Protein AF-A0A7C6ZSS0-F1 (afdb_monomer_lite)

Secondary structure (DSSP, 8-state):
----HHHHHHHHHHHHHHHHHHSSS--SS-----S--------HHHHHHHHHHHHHHHHHHHTT---TTT----------HHHHHHHGGG-SPP-

Radius of gyration: 16.93 Å; chains: 1; bounding box: 45×42×37 Å

Foldseek 3Di:
DDDDPVVVVCCVQVVVLCCVCPDPDHDPARDHDDPDDDDDDDDPVCVVVVVVCVVCVVVCVVVVHDDCVHDPDDPPPPDPVVVVVVVVVRPDPDD

Structure (mmCIF, N/CA/C/O backbone):
data_AF-A0A7C6ZSS0-F1
#
_entry.id   AF-A0A7C6ZSS0-F1
#
loop_
_atom_site.group_PDB
_atom_site.id
_atom_site.type_symbol
_atom_site.label_atom_id
_atom_site.label_alt_id
_atom_site.label_comp_id
_atom_site.label_asym_id
_atom_site.label_entity_id
_atom_site.label_seq_id
_atom_site.pdbx_PDB_ins_code
_atom_site.Cartn_x
_atom_site.Cartn_y
_atom_site.Cartn_z
_atom_site.occupancy
_atom_site.B_iso_or_equiv
_atom_site.auth_seq_id
_atom_site.auth_comp_id
_atom_site.auth_asym_id
_atom_site.auth_atom_id
_atom_site.pdbx_PDB_model_num
ATOM 1 N N . MET A 1 1 ? -3.710 -26.469 -5.227 1.00 67.75 1 MET A N 1
ATOM 2 C CA . MET A 1 1 ? -2.600 -25.509 -5.403 1.00 67.75 1 MET A CA 1
ATOM 3 C C . MET A 1 1 ? -2.861 -24.353 -4.454 1.00 67.75 1 MET A C 1
ATOM 5 O O . MET A 1 1 ? -3.955 -23.810 -4.510 1.00 67.75 1 MET A O 1
ATOM 9 N N . TRP A 1 2 ? -1.940 -24.050 -3.540 1.00 80.00 2 TRP A N 1
ATOM 10 C CA . TRP A 1 2 ? -2.078 -22.935 -2.597 1.00 80.00 2 TRP A CA 1
ATOM 11 C C . TRP A 1 2 ? -1.469 -21.675 -3.212 1.00 80.00 2 TRP A C 1
ATOM 13 O O . TRP A 1 2 ? -0.430 -21.767 -3.862 1.00 80.00 2 TRP A O 1
ATOM 23 N N . LEU A 1 3 ? -2.113 -20.523 -3.024 1.00 88.50 3 LEU A N 1
ATOM 24 C CA . LEU A 1 3 ? -1.608 -19.226 -3.471 1.00 88.50 3 LEU A CA 1
ATOM 25 C C . LEU A 1 3 ? -1.022 -18.487 -2.267 1.00 88.50 3 LEU A C 1
ATOM 27 O O . LEU A 1 3 ? -1.752 -18.152 -1.335 1.00 88.50 3 LEU A O 1
ATOM 31 N N . ALA A 1 4 ? 0.286 -18.235 -2.280 1.00 92.31 4 ALA A N 1
ATOM 32 C CA . ALA A 1 4 ? 0.914 -17.394 -1.271 1.00 92.31 4 ALA A CA 1
ATOM 33 C C . ALA A 1 4 ? 0.563 -15.922 -1.529 1.00 92.31 4 ALA A C 1
ATOM 35 O O . ALA A 1 4 ? 0.679 -15.431 -2.654 1.00 92.31 4 ALA A O 1
ATOM 36 N N . LEU A 1 5 ? 0.169 -15.194 -0.480 1.00 89.44 5 LEU A N 1
ATOM 37 C CA . LEU A 1 5 ? -0.162 -13.771 -0.607 1.00 89.44 5 LEU A CA 1
ATOM 38 C C . LEU A 1 5 ? 1.032 -12.942 -1.096 1.00 89.44 5 LEU A C 1
ATOM 40 O O . LEU A 1 5 ? 0.845 -11.999 -1.858 1.00 89.44 5 LEU A O 1
ATOM 44 N N . SER A 1 6 ? 2.252 -13.303 -0.695 1.00 89.75 6 SER A N 1
ATOM 45 C CA . SER A 1 6 ? 3.477 -12.634 -1.141 1.00 89.75 6 SER A CA 1
ATOM 46 C C . SER A 1 6 ? 3.650 -12.693 -2.656 1.00 89.75 6 SER A C 1
ATOM 48 O O . SER A 1 6 ? 4.013 -11.691 -3.270 1.00 89.75 6 SER A O 1
ATOM 50 N N . ASP A 1 7 ? 3.356 -13.845 -3.260 1.00 91.69 7 ASP A N 1
ATOM 51 C CA . ASP A 1 7 ? 3.480 -14.040 -4.703 1.00 91.69 7 ASP A CA 1
ATOM 52 C C . ASP A 1 7 ? 2.410 -13.235 -5.435 1.00 91.69 7 ASP A C 1
ATOM 54 O O . ASP A 1 7 ? 2.713 -12.498 -6.368 1.00 91.69 7 ASP A O 1
ATOM 58 N N . PHE A 1 8 ? 1.172 -13.275 -4.943 1.00 92.62 8 PHE A N 1
ATOM 59 C CA . PHE A 1 8 ? 0.082 -12.480 -5.500 1.00 92.62 8 PHE A CA 1
ATOM 60 C C . PHE A 1 8 ? 0.369 -10.968 -5.461 1.00 92.62 8 PHE A C 1
ATOM 62 O O . PHE A 1 8 ? 0.231 -10.275 -6.470 1.00 92.62 8 PHE A O 1
ATOM 69 N N . VAL A 1 9 ? 0.828 -10.448 -4.318 1.00 92.88 9 VAL A N 1
ATOM 70 C CA . VAL A 1 9 ? 1.166 -9.024 -4.165 1.00 92.88 9 VAL A CA 1
ATOM 71 C C . VAL A 1 9 ? 2.353 -8.637 -5.046 1.00 92.88 9 VAL A C 1
ATOM 73 O O . VAL A 1 9 ? 2.349 -7.555 -5.639 1.00 92.88 9 VAL A O 1
ATOM 76 N N . LYS A 1 10 ? 3.357 -9.512 -5.169 1.00 90.81 10 LYS A N 1
ATOM 77 C CA . LYS A 1 10 ? 4.505 -9.301 -6.057 1.00 90.81 10 LYS A CA 1
ATOM 78 C C . LYS A 1 10 ? 4.062 -9.149 -7.511 1.00 90.81 10 LYS A C 1
ATOM 80 O O . LYS A 1 10 ? 4.512 -8.211 -8.168 1.00 90.81 10 LYS A O 1
ATOM 85 N N . GLU A 1 11 ? 3.169 -10.013 -7.989 1.00 94.12 11 GLU A N 1
ATOM 86 C CA . GLU A 1 11 ? 2.647 -9.943 -9.357 1.00 94.12 11 GLU A CA 1
ATOM 87 C C . GLU A 1 11 ? 1.854 -8.652 -9.598 1.00 94.12 11 GLU A C 1
ATOM 89 O O . GLU A 1 11 ? 2.091 -7.954 -10.588 1.00 94.12 11 GLU A O 1
ATOM 94 N N . ILE A 1 12 ? 0.979 -8.255 -8.668 1.00 94.62 12 ILE A N 1
ATOM 95 C CA . ILE A 1 12 ? 0.205 -7.007 -8.786 1.00 94.62 12 ILE A CA 1
ATOM 96 C C . ILE A 1 12 ? 1.126 -5.786 -8.823 1.00 94.62 12 ILE A C 1
ATOM 98 O O . ILE A 1 12 ? 1.015 -4.938 -9.713 1.00 94.62 12 ILE A O 1
ATOM 102 N N . LYS A 1 13 ? 2.056 -5.682 -7.870 1.00 92.94 13 LYS A N 1
ATOM 103 C CA . LYS A 1 13 ? 2.983 -4.547 -7.799 1.00 92.94 13 LYS A CA 1
ATOM 104 C C . LYS A 1 13 ? 3.909 -4.499 -9.015 1.00 92.94 13 LYS A C 1
ATOM 106 O O . LYS A 1 13 ? 4.125 -3.429 -9.579 1.00 92.94 13 LYS A O 1
ATOM 111 N N . GLY A 1 14 ? 4.442 -5.645 -9.435 1.00 92.50 14 GLY A N 1
ATOM 112 C CA . GLY A 1 14 ? 5.358 -5.743 -10.569 1.00 92.50 14 GLY A CA 1
ATOM 113 C C . GLY A 1 14 ? 4.696 -5.383 -11.899 1.00 92.50 14 GLY A C 1
ATOM 114 O O . GLY A 1 14 ? 5.216 -4.545 -12.635 1.00 92.50 14 GLY A O 1
ATOM 115 N N . SER A 1 15 ? 3.533 -5.972 -12.185 1.00 93.94 15 SER A N 1
ATOM 116 C CA . SER A 1 15 ? 2.792 -5.743 -13.433 1.00 93.94 15 SER A CA 1
ATOM 117 C C . SER A 1 15 ? 2.293 -4.303 -13.563 1.00 93.94 15 SER A C 1
ATOM 119 O O . SER A 1 15 ? 2.463 -3.692 -14.618 1.00 93.94 15 SER A O 1
ATOM 121 N N . SER A 1 16 ? 1.752 -3.724 -12.486 1.00 92.38 16 SER A N 1
ATOM 122 C CA . SER A 1 16 ? 1.307 -2.324 -12.473 1.00 92.38 16 SER A CA 1
ATOM 123 C C . SER A 1 16 ? 2.468 -1.347 -12.654 1.00 92.38 16 SER A C 1
ATOM 125 O O . SER A 1 16 ? 2.380 -0.445 -13.486 1.00 92.38 16 SER A O 1
ATOM 127 N N . ALA A 1 17 ? 3.592 -1.550 -11.957 1.00 91.56 17 ALA A N 1
ATOM 128 C CA . ALA A 1 17 ? 4.772 -0.708 -12.139 1.00 91.56 17 ALA A CA 1
ATOM 129 C C . ALA A 1 17 ? 5.347 -0.833 -13.556 1.00 91.56 17 ALA A C 1
ATOM 131 O O . ALA A 1 17 ? 5.721 0.168 -14.166 1.00 91.56 17 ALA A O 1
ATOM 132 N N . HIS A 1 18 ? 5.380 -2.048 -14.113 1.00 91.12 18 HIS A N 1
ATOM 133 C CA . HIS A 1 18 ? 5.793 -2.259 -15.497 1.00 91.12 18 HIS A CA 1
ATOM 134 C C . HIS A 1 18 ? 4.876 -1.507 -16.468 1.00 91.12 18 HIS A C 1
ATOM 136 O O . HIS A 1 18 ? 5.378 -0.805 -17.345 1.00 91.12 18 HIS A O 1
ATOM 142 N N . HIS A 1 19 ? 3.557 -1.611 -16.289 1.00 91.38 19 HIS A N 1
ATOM 143 C CA . HIS A 1 19 ? 2.570 -0.938 -17.127 1.00 91.38 19 HIS A CA 1
ATOM 144 C C . HIS A 1 19 ? 2.711 0.589 -17.085 1.00 91.38 19 HIS A C 1
ATOM 146 O O . HIS A 1 19 ? 2.720 1.226 -18.134 1.00 91.38 19 HIS A O 1
ATOM 152 N N . ILE A 1 20 ? 2.886 1.173 -15.896 1.00 89.19 20 ILE A N 1
ATOM 153 C CA . ILE A 1 20 ? 3.057 2.624 -15.732 1.00 89.19 20 ILE A CA 1
ATOM 154 C C . ILE A 1 20 ? 4.362 3.101 -16.383 1.00 89.19 20 ILE A C 1
ATOM 156 O O . ILE A 1 20 ? 4.369 4.111 -17.079 1.00 89.19 20 ILE A O 1
ATOM 160 N N . ASN A 1 21 ? 5.461 2.365 -16.205 1.00 88.88 21 ASN A N 1
ATOM 161 C CA . ASN A 1 21 ? 6.774 2.781 -16.710 1.00 88.88 21 ASN A CA 1
ATOM 162 C C . ASN A 1 21 ? 6.958 2.587 -18.223 1.00 88.88 21 ASN A C 1
ATOM 164 O O . ASN A 1 21 ? 7.746 3.306 -18.837 1.00 88.88 21 ASN A O 1
ATOM 168 N N . HIS A 1 22 ? 6.261 1.619 -18.823 1.00 87.94 22 HIS A N 1
ATOM 169 C CA . HIS A 1 22 ? 6.378 1.285 -20.250 1.00 87.94 22 HIS A CA 1
ATOM 170 C C . HIS A 1 22 ? 5.143 1.692 -21.065 1.00 87.94 22 HIS A C 1
ATOM 172 O O . HIS A 1 22 ? 5.066 1.396 -22.257 1.00 87.94 22 HIS A O 1
ATOM 178 N N . GLY A 1 23 ? 4.173 2.354 -20.434 1.00 84.69 23 GLY A N 1
ATOM 179 C CA . GLY A 1 23 ? 2.985 2.877 -21.093 1.00 84.69 23 GLY A CA 1
ATOM 180 C C . GLY A 1 23 ? 3.279 4.078 -21.997 1.00 84.69 23 GLY A C 1
ATOM 181 O O . GLY A 1 23 ? 4.386 4.617 -22.041 1.00 84.69 23 GLY A O 1
ATOM 182 N N . ALA A 1 24 ? 2.246 4.528 -22.715 1.00 76.38 24 ALA A N 1
ATOM 183 C CA . ALA A 1 24 ? 2.333 5.688 -23.606 1.00 76.38 24 ALA A CA 1
ATOM 184 C C . ALA A 1 24 ? 2.596 7.009 -22.853 1.00 76.38 24 ALA A C 1
ATOM 186 O O . ALA A 1 24 ? 3.146 7.950 -23.422 1.00 76.38 24 ALA A O 1
ATOM 187 N N . ILE A 1 25 ? 2.219 7.074 -21.572 1.00 76.69 25 ILE A N 1
ATOM 188 C CA . ILE A 1 25 ? 2.432 8.238 -20.710 1.00 76.69 25 ILE A CA 1
ATOM 189 C C . ILE A 1 25 ? 3.799 8.099 -20.038 1.00 76.69 25 ILE A C 1
ATOM 191 O O . ILE A 1 25 ? 3.993 7.275 -19.147 1.00 76.69 25 ILE A O 1
ATOM 195 N N . LYS A 1 26 ? 4.755 8.920 -20.474 1.00 73.62 26 LYS A N 1
ATOM 196 C CA . LYS A 1 26 ? 6.105 8.980 -19.905 1.00 73.62 26 LYS A CA 1
ATOM 197 C C . LYS A 1 26 ? 6.084 9.855 -18.650 1.00 73.62 26 LYS A C 1
ATOM 199 O O . LYS A 1 26 ? 6.002 11.077 -18.752 1.00 73.62 26 LYS A O 1
ATOM 204 N N . TYR A 1 27 ? 6.166 9.237 -17.475 1.00 77.00 27 TYR A N 1
ATOM 205 C CA . TYR A 1 27 ? 6.418 9.967 -16.232 1.00 77.00 27 TYR A CA 1
ATOM 206 C C . TYR A 1 27 ? 7.891 10.410 -16.158 1.00 77.00 27 TYR A C 1
ATOM 208 O O . TYR A 1 27 ? 8.767 9.699 -16.653 1.00 77.00 27 TYR A O 1
ATOM 216 N N . PRO A 1 28 ? 8.189 11.568 -15.539 1.00 79.75 28 PRO A N 1
ATOM 217 C CA . PRO A 1 28 ? 9.555 12.090 -15.435 1.00 79.75 28 PRO A CA 1
ATOM 218 C C . PRO A 1 28 ? 10.473 11.229 -14.553 1.00 79.75 28 PRO A C 1
ATOM 220 O O . PRO A 1 28 ? 11.691 11.304 -14.682 1.00 79.75 28 PRO A O 1
ATOM 223 N N . LEU A 1 29 ? 9.902 10.405 -13.671 1.00 84.81 29 LEU A N 1
ATOM 224 C CA . LEU A 1 29 ? 10.614 9.460 -12.816 1.00 84.81 29 LEU A CA 1
ATOM 225 C C . LEU A 1 29 ? 10.033 8.060 -12.995 1.00 84.81 29 LEU A C 1
ATOM 227 O O . LEU A 1 29 ? 8.827 7.903 -13.193 1.00 84.81 29 LEU A O 1
ATOM 231 N N . ALA A 1 30 ? 10.894 7.048 -12.876 1.00 84.88 30 ALA A N 1
ATOM 232 C CA . ALA A 1 30 ? 10.456 5.661 -12.839 1.00 84.88 30 ALA A CA 1
ATOM 233 C C . ALA A 1 30 ? 9.581 5.429 -11.600 1.00 84.88 30 ALA A C 1
ATOM 235 O O . ALA A 1 30 ? 9.998 5.670 -10.466 1.00 84.88 30 ALA A O 1
ATOM 236 N N . PHE A 1 31 ? 8.368 4.941 -11.823 1.00 87.31 31 PHE A N 1
ATOM 237 C CA . PHE A 1 31 ? 7.447 4.557 -10.773 1.00 87.31 31 PHE A CA 1
ATOM 238 C C . PHE A 1 31 ? 7.906 3.250 -10.119 1.00 87.31 31 PHE A C 1
ATOM 240 O O . PHE A 1 31 ? 8.116 2.237 -10.795 1.00 87.31 31 PHE A O 1
ATOM 247 N N . VAL A 1 32 ? 8.029 3.262 -8.793 1.00 88.00 32 VAL A N 1
ATOM 248 C CA . VAL A 1 32 ? 8.377 2.091 -7.985 1.00 88.00 32 VAL A CA 1
ATOM 249 C C . VAL A 1 32 ? 7.481 2.083 -6.751 1.00 88.00 32 VAL A C 1
ATOM 251 O O . VAL A 1 32 ? 7.374 3.088 -6.053 1.00 88.00 32 VAL A O 1
ATOM 254 N N . TRP A 1 33 ? 6.843 0.945 -6.476 1.00 87.50 33 TRP A N 1
ATOM 255 C CA . TRP A 1 33 ? 6.126 0.739 -5.219 1.00 87.50 33 TRP A CA 1
ATOM 256 C C . TRP A 1 33 ? 7.097 0.685 -4.038 1.00 87.50 33 TRP A C 1
ATOM 258 O O . TRP A 1 33 ? 8.214 0.184 -4.163 1.00 87.50 33 TRP A O 1
ATOM 268 N N . GLN A 1 34 ? 6.639 1.092 -2.857 1.00 87.19 34 GLN A N 1
ATOM 269 C CA . GLN A 1 34 ? 7.348 0.813 -1.614 1.00 87.19 34 GLN A CA 1
ATOM 270 C C . GLN A 1 34 ? 7.578 -0.700 -1.441 1.00 87.19 34 GLN A C 1
ATOM 272 O O . GLN A 1 34 ? 6.734 -1.527 -1.819 1.00 87.19 34 GLN A O 1
ATOM 277 N N . GLY A 1 35 ? 8.730 -1.055 -0.863 1.00 83.19 35 GLY A N 1
ATOM 278 C CA . GLY A 1 35 ? 9.175 -2.447 -0.737 1.00 83.19 35 GLY A CA 1
ATOM 279 C C . GLY A 1 35 ? 8.246 -3.315 0.116 1.00 83.19 35 GLY A C 1
ATOM 280 O O . GLY A 1 35 ? 8.032 -4.481 -0.206 1.00 83.19 35 GLY A O 1
ATOM 281 N N . GLY A 1 36 ? 7.642 -2.738 1.157 1.00 86.31 36 GLY A N 1
ATOM 282 C CA . GLY A 1 36 ? 6.720 -3.428 2.061 1.00 86.31 36 GLY A CA 1
ATOM 283 C C . GLY A 1 36 ? 5.270 -3.452 1.577 1.00 86.31 36 GLY A C 1
ATOM 284 O O . GLY A 1 36 ? 4.849 -2.662 0.729 1.00 86.31 36 GLY A O 1
ATOM 285 N N . TYR A 1 37 ? 4.477 -4.368 2.119 1.00 87.56 37 TYR A N 1
ATOM 286 C CA . TYR A 1 37 ? 3.025 -4.398 1.958 1.00 87.56 37 TYR A CA 1
ATOM 287 C C . TYR A 1 37 ? 2.377 -4.806 3.283 1.00 87.56 37 TYR A C 1
ATOM 289 O O . TYR A 1 37 ? 2.919 -5.646 3.994 1.00 87.56 37 TYR A O 1
ATOM 297 N N . GLY A 1 38 ? 1.230 -4.207 3.604 1.00 86.19 38 GLY A N 1
ATOM 298 C CA . GLY A 1 38 ? 0.402 -4.599 4.743 1.00 86.19 38 GLY A CA 1
ATOM 299 C C . GLY A 1 38 ? -0.719 -5.531 4.293 1.00 86.19 38 GLY A C 1
ATOM 300 O O . GLY A 1 38 ? -1.279 -5.350 3.210 1.00 86.19 38 GLY A O 1
ATOM 301 N N . VAL A 1 39 ? -1.043 -6.530 5.113 1.00 86.50 39 VAL A N 1
ATOM 302 C CA . VAL A 1 39 ? -2.207 -7.402 4.915 1.00 86.50 39 VAL A CA 1
ATOM 303 C C . VAL A 1 39 ? -3.017 -7.403 6.197 1.00 86.50 39 VAL A C 1
ATOM 305 O O . VAL A 1 39 ? -2.493 -7.709 7.264 1.00 86.50 39 VAL A O 1
ATOM 308 N N . PHE A 1 40 ? -4.307 -7.116 6.069 1.00 86.12 40 PHE A N 1
ATOM 309 C CA . PHE A 1 40 ? -5.245 -7.074 7.182 1.00 86.12 40 PHE A CA 1
ATOM 310 C C . PHE A 1 40 ? -6.429 -7.985 6.873 1.00 86.12 40 PHE A C 1
ATOM 312 O O . PHE A 1 40 ? -6.873 -8.078 5.728 1.00 86.12 40 PHE A O 1
ATOM 319 N N . SER A 1 41 ? -6.924 -8.680 7.893 1.00 87.69 41 SER A N 1
ATOM 320 C CA . SER A 1 41 ? -8.134 -9.499 7.800 1.00 87.69 41 SER A CA 1
ATOM 321 C C . SER A 1 41 ? -9.254 -8.814 8.567 1.00 87.69 41 SER A C 1
ATOM 323 O O . SER A 1 41 ? -9.052 -8.417 9.712 1.00 87.69 41 SER A O 1
ATOM 325 N N . PHE A 1 42 ? -10.432 -8.707 7.955 1.00 85.81 42 PHE A N 1
ATOM 326 C CA . PHE A 1 42 ? -11.597 -8.057 8.554 1.00 85.81 42 PHE A CA 1
ATOM 327 C C . PHE A 1 42 ? -12.712 -9.066 8.803 1.00 85.81 42 PHE A C 1
ATOM 329 O O . PHE A 1 42 ? -13.015 -9.903 7.953 1.00 85.81 42 PHE A O 1
ATOM 336 N N . GLY A 1 43 ? -13.360 -8.956 9.963 1.00 88.81 43 GLY A N 1
ATOM 337 C CA . GLY A 1 43 ? -14.677 -9.560 10.167 1.00 88.81 43 GLY A CA 1
ATOM 338 C C . GLY A 1 43 ? -15.763 -8.728 9.477 1.00 88.81 43 GLY A C 1
ATOM 339 O O . GLY A 1 43 ? -15.581 -7.532 9.268 1.00 88.81 43 GLY A O 1
ATOM 340 N N . GLY A 1 44 ? -16.924 -9.322 9.179 1.00 89.25 44 GLY A N 1
ATOM 341 C CA . GLY A 1 44 ? -17.996 -8.641 8.429 1.00 89.25 44 GLY A CA 1
ATOM 342 C C . GLY A 1 44 ? -18.439 -7.290 9.012 1.00 89.25 44 GLY A C 1
ATOM 343 O O . GLY A 1 44 ? -18.759 -6.383 8.261 1.00 89.25 44 GLY A O 1
ATOM 344 N N . LYS A 1 45 ? -18.369 -7.114 10.338 1.00 88.44 45 LYS A N 1
ATOM 345 C CA . LYS A 1 45 ? -18.707 -5.846 11.013 1.00 88.44 45 LYS A CA 1
ATOM 346 C C . LYS A 1 45 ? -17.702 -4.710 10.778 1.00 88.44 45 LYS A C 1
ATOM 348 O O . LYS A 1 45 ? -18.040 -3.569 11.032 1.00 88.44 45 LYS A O 1
ATOM 353 N N . GLN A 1 46 ? -16.474 -5.027 10.375 1.00 87.00 46 GLN A N 1
ATOM 354 C CA . GLN A 1 46 ? -15.380 -4.063 10.183 1.00 87.00 46 GLN A CA 1
ATOM 355 C C . GLN A 1 46 ? -15.159 -3.731 8.702 1.00 87.00 46 GLN A C 1
ATOM 357 O O . GLN A 1 46 ? -14.373 -2.845 8.378 1.00 87.00 46 GLN A O 1
ATOM 362 N N . LEU A 1 47 ? -15.812 -4.471 7.801 1.00 89.94 47 LEU A N 1
ATOM 363 C CA . LEU A 1 47 ? -15.596 -4.354 6.365 1.00 89.94 47 LEU A CA 1
ATOM 364 C C . LEU A 1 47 ? -16.051 -2.991 5.837 1.00 89.94 47 LEU A C 1
ATOM 366 O O . LEU A 1 47 ? -15.305 -2.351 5.102 1.00 89.94 47 LEU A O 1
ATOM 370 N N . ASP A 1 48 ? -17.236 -2.541 6.245 1.00 92.06 48 ASP A N 1
ATOM 371 C CA . ASP A 1 48 ? -17.798 -1.269 5.783 1.00 92.06 48 ASP A CA 1
ATOM 372 C C . ASP A 1 48 ? -16.923 -0.085 6.214 1.00 92.06 48 ASP A C 1
ATOM 374 O O . ASP A 1 48 ? -16.601 0.777 5.395 1.00 92.06 48 ASP A O 1
ATOM 378 N N . ASP A 1 49 ? -16.443 -0.097 7.460 1.00 90.25 49 ASP A N 1
ATOM 379 C CA . ASP A 1 49 ? -15.527 0.922 7.980 1.00 90.25 49 ASP A CA 1
ATOM 380 C C . ASP A 1 49 ? -14.183 0.914 7.235 1.00 90.25 49 ASP A C 1
ATOM 382 O O . ASP A 1 49 ? -13.643 1.971 6.901 1.00 90.25 49 ASP A O 1
ATOM 386 N N . ALA A 1 50 ? -13.644 -0.271 6.924 1.00 90.50 50 ALA A N 1
ATOM 387 C CA . ALA A 1 50 ? -12.404 -0.401 6.163 1.00 90.50 50 ALA A CA 1
ATOM 388 C C . ALA A 1 50 ? -12.557 0.126 4.727 1.00 90.50 50 ALA A C 1
ATOM 390 O O . ALA A 1 50 ? -11.685 0.846 4.237 1.00 90.50 50 ALA A O 1
ATOM 391 N N . ILE A 1 51 ? -13.675 -0.180 4.061 1.00 91.75 51 ILE A N 1
ATOM 392 C CA . ILE A 1 51 ? -13.987 0.336 2.721 1.00 91.75 51 ILE A CA 1
ATOM 393 C C . ILE A 1 51 ? -14.117 1.858 2.764 1.00 91.75 51 ILE A C 1
ATOM 395 O O . ILE A 1 51 ? -13.487 2.551 1.961 1.00 91.75 51 ILE A O 1
ATOM 399 N N . ALA A 1 52 ? -14.892 2.384 3.715 1.00 93.56 52 ALA A N 1
ATOM 400 C CA . ALA A 1 52 ? -15.074 3.819 3.885 1.00 93.56 52 ALA A CA 1
ATOM 401 C C . ALA A 1 52 ? -13.734 4.528 4.119 1.00 93.56 52 ALA A C 1
ATOM 403 O O . ALA A 1 52 ? -13.490 5.591 3.546 1.00 93.56 52 ALA A O 1
ATOM 404 N N . TYR A 1 53 ? -12.836 3.926 4.900 1.00 92.69 53 TYR A N 1
ATOM 405 C CA . TYR A 1 53 ? -11.507 4.477 5.120 1.00 92.69 53 TYR A CA 1
ATOM 406 C C . TYR A 1 53 ? -10.664 4.512 3.837 1.00 92.69 53 TYR A C 1
ATOM 408 O O . TYR A 1 53 ? -10.108 5.558 3.506 1.00 92.69 53 TYR A O 1
ATOM 416 N N . VAL A 1 54 ? -10.606 3.412 3.075 1.00 91.38 54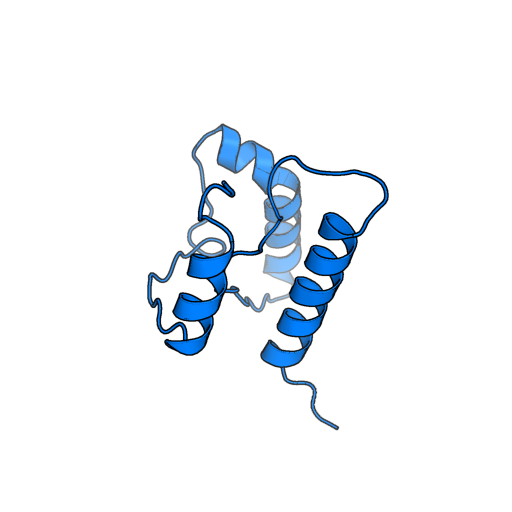 VAL A N 1
ATOM 417 C CA . VAL A 1 54 ? -9.833 3.343 1.817 1.00 91.38 54 VAL A CA 1
ATOM 418 C C . VAL A 1 54 ? -10.321 4.376 0.799 1.00 91.38 54 VAL A C 1
ATOM 420 O O . VAL A 1 54 ? -9.507 5.028 0.145 1.00 91.38 54 VAL A O 1
ATOM 423 N N . LEU A 1 55 ? -11.637 4.571 0.686 1.00 95.56 55 LEU A N 1
ATOM 424 C CA . LEU A 1 55 ? -12.212 5.559 -0.232 1.00 95.56 55 LEU A CA 1
ATOM 425 C C . LEU A 1 55 ? -11.836 6.999 0.145 1.00 95.56 55 LEU A C 1
ATOM 427 O O . LEU A 1 55 ? -11.552 7.806 -0.739 1.00 95.56 55 LEU A O 1
ATOM 431 N N . ASN A 1 56 ? -11.770 7.301 1.444 1.00 95.00 56 ASN A N 1
ATOM 432 C CA . ASN A 1 56 ? -11.462 8.638 1.959 1.00 95.00 56 ASN A CA 1
ATOM 433 C C . ASN A 1 56 ? -9.976 8.830 2.317 1.00 95.00 56 ASN A C 1
ATOM 435 O O . ASN A 1 56 ? -9.594 9.870 2.858 1.00 95.00 56 ASN A O 1
ATOM 439 N N . GLN A 1 57 ? -9.108 7.860 2.007 1.00 94.00 57 GLN A N 1
ATOM 440 C CA . GLN A 1 57 ? -7.705 7.856 2.437 1.00 94.00 57 GLN A CA 1
ATOM 441 C C . GLN A 1 57 ? -6.947 9.116 1.992 1.00 94.00 57 GLN A C 1
ATOM 443 O O . GLN A 1 57 ? -6.214 9.717 2.774 1.00 94.00 57 GLN A O 1
ATOM 448 N N . LYS A 1 58 ? -7.178 9.580 0.758 1.00 93.81 58 LYS A N 1
ATOM 449 C CA . LYS A 1 58 ? -6.546 10.804 0.233 1.00 93.81 58 LYS A CA 1
ATOM 450 C C . LYS A 1 58 ? -6.908 12.044 1.051 1.00 93.81 58 LYS A C 1
ATOM 452 O O . LYS A 1 58 ? -6.059 12.902 1.272 1.00 93.81 58 LYS A O 1
ATOM 457 N N . GLU A 1 59 ? -8.152 12.136 1.512 1.00 95.62 59 GLU A N 1
ATOM 458 C CA . GLU A 1 59 ? -8.625 13.248 2.341 1.00 95.62 59 GLU A CA 1
ATOM 459 C C . GLU A 1 59 ? -8.086 13.161 3.768 1.00 95.62 59 GLU A C 1
ATOM 461 O O . GLU A 1 59 ? -7.794 14.183 4.391 1.00 95.62 59 GLU A O 1
ATOM 466 N N . HIS A 1 60 ? -7.944 11.946 4.301 1.00 93.44 60 HIS A N 1
ATOM 467 C CA . HIS A 1 60 ? -7.287 11.713 5.582 1.00 93.44 60 HIS A CA 1
ATOM 468 C C . HIS A 1 60 ? -5.824 12.164 5.545 1.00 93.44 60 HIS A C 1
ATOM 470 O O . HIS A 1 60 ? -5.416 12.943 6.409 1.00 93.44 60 HIS A O 1
ATOM 476 N N . HIS A 1 61 ? -5.082 11.785 4.501 1.00 92.19 61 HIS A N 1
ATOM 477 C CA . HIS A 1 61 ? -3.690 12.195 4.286 1.00 92.19 61 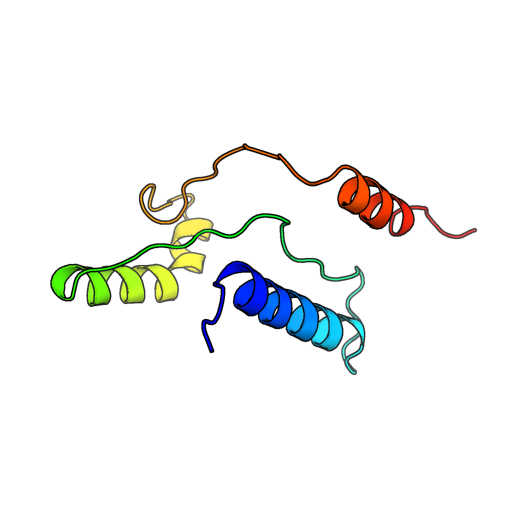HIS A CA 1
ATOM 478 C C . HIS A 1 61 ? -3.548 13.699 4.064 1.00 92.19 61 HIS A C 1
ATOM 480 O O . HIS A 1 61 ? -2.677 14.321 4.667 1.00 92.19 61 HIS A O 1
ATOM 486 N N . ALA A 1 62 ? -4.439 14.313 3.279 1.00 94.44 62 ALA A N 1
ATOM 487 C CA . ALA A 1 62 ? -4.447 15.763 3.082 1.00 94.44 62 ALA A CA 1
ATOM 488 C C . ALA A 1 62 ? -4.667 16.541 4.394 1.00 94.44 62 ALA A C 1
ATOM 490 O O . ALA A 1 62 ? -4.180 17.660 4.538 1.00 94.44 62 ALA A O 1
ATOM 491 N N . ARG A 1 63 ? -5.373 15.941 5.362 1.00 94.81 63 ARG A N 1
ATOM 492 C CA . ARG A 1 63 ? -5.614 16.498 6.704 1.00 94.81 63 ARG A CA 1
ATOM 493 C C . ARG A 1 63 ? -4.597 16.044 7.759 1.00 94.81 63 ARG A C 1
ATOM 495 O O . ARG A 1 63 ? -4.750 16.404 8.923 1.00 94.81 63 ARG A O 1
ATOM 502 N N . GLY A 1 64 ? -3.586 15.257 7.388 1.00 90.75 64 GLY A N 1
ATOM 503 C CA . GLY A 1 64 ? -2.576 14.740 8.319 1.00 90.75 64 GLY A CA 1
ATOM 504 C C . GLY A 1 64 ? -3.112 13.719 9.330 1.00 90.75 64 GLY A C 1
ATOM 505 O O . GLY A 1 64 ? -2.532 13.544 10.397 1.00 90.75 64 GLY A O 1
ATOM 506 N N . THR A 1 65 ? -4.228 13.061 9.018 1.00 91.88 65 THR A N 1
ATOM 507 C CA . THR A 1 65 ? -4.829 12.009 9.851 1.00 91.88 65 THR A CA 1
ATOM 508 C C . THR A 1 65 ? -4.587 10.640 9.229 1.00 91.88 65 THR A C 1
ATOM 510 O O . THR A 1 65 ? -4.647 10.507 8.010 1.00 91.88 65 THR A O 1
ATOM 513 N N . LEU A 1 66 ? -4.348 9.629 10.063 1.00 90.38 66 LEU A N 1
ATOM 514 C CA . LEU A 1 66 ? -4.140 8.239 9.654 1.00 90.38 66 LEU A CA 1
ATOM 515 C C . LEU A 1 66 ? -4.979 7.326 10.547 1.00 90.38 66 LEU A C 1
ATOM 517 O O . LEU A 1 66 ? -5.272 7.679 11.691 1.00 90.38 66 LEU A O 1
ATOM 521 N N . ASN A 1 67 ? -5.329 6.144 10.052 1.00 87.31 67 ASN A N 1
ATOM 522 C CA . ASN A 1 67 ? -5.864 5.065 10.871 1.00 87.31 67 ASN A CA 1
ATOM 523 C C . ASN A 1 67 ? -4.715 4.139 11.308 1.00 87.31 67 ASN A C 1
ATOM 525 O O . ASN A 1 67 ? -4.218 3.372 10.479 1.00 87.31 67 ASN A O 1
ATOM 529 N N . PRO A 1 68 ? -4.316 4.142 12.595 1.00 86.25 68 PRO A N 1
ATOM 530 C CA . PRO A 1 68 ? -3.188 3.341 13.072 1.00 86.25 68 PRO A CA 1
ATOM 531 C C . PRO A 1 68 ? -3.361 1.833 12.861 1.00 86.25 68 PRO A C 1
ATOM 533 O O . PRO A 1 68 ? -2.373 1.119 12.742 1.00 86.25 68 PRO A O 1
ATOM 536 N N . ALA A 1 69 ? -4.603 1.339 12.805 1.00 83.38 69 ALA A N 1
ATOM 537 C CA . ALA A 1 69 ? -4.879 -0.080 12.597 1.00 83.38 69 ALA A CA 1
ATOM 538 C C . ALA A 1 69 ? -4.693 -0.525 11.136 1.00 83.38 69 ALA A C 1
ATOM 540 O O . ALA A 1 69 ? -4.546 -1.717 10.884 1.00 83.38 69 ALA A O 1
ATOM 541 N N . LEU A 1 70 ? -4.720 0.414 10.182 1.00 84.94 70 LEU A N 1
ATOM 542 C CA . LEU A 1 70 ? -4.620 0.147 8.740 1.00 84.94 70 LEU A CA 1
ATOM 543 C C . LEU A 1 70 ? -3.310 0.649 8.129 1.00 84.94 70 LEU A C 1
ATOM 545 O O . LEU A 1 70 ? -2.885 0.159 7.086 1.00 84.94 70 LEU A O 1
ATOM 549 N N . GLU A 1 71 ? -2.676 1.624 8.772 1.00 84.56 71 GLU A N 1
ATOM 550 C CA . GLU A 1 71 ? -1.487 2.317 8.272 1.00 84.56 71 GLU A CA 1
ATOM 551 C C . GLU A 1 71 ? -0.321 2.215 9.256 1.00 84.56 71 GLU A C 1
ATOM 553 O O . GLU A 1 71 ? 0.450 3.154 9.443 1.00 84.56 71 GLU A O 1
ATOM 558 N N . HIS A 1 72 ? -0.194 1.058 9.908 1.00 76.50 72 HIS A N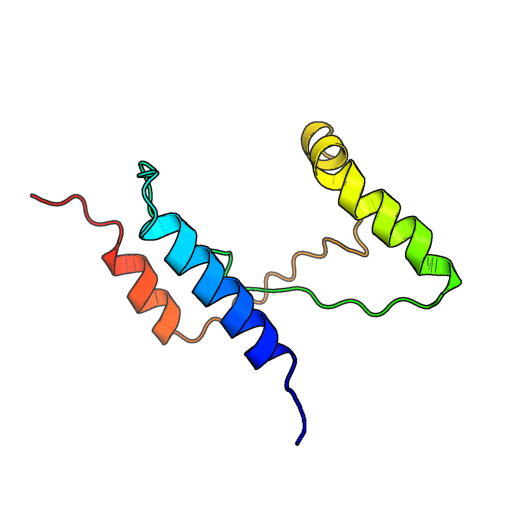 1
ATOM 559 C CA . HIS A 1 72 ? 0.967 0.770 10.736 1.00 76.50 72 HIS A CA 1
ATOM 560 C C . HIS A 1 72 ? 2.224 0.664 9.861 1.00 76.50 72 HIS A C 1
ATOM 562 O O . HIS A 1 72 ? 2.362 -0.255 9.051 1.00 76.50 72 HIS A O 1
ATOM 568 N N . GLU A 1 73 ? 3.144 1.614 10.015 1.00 63.75 73 GLU A N 1
ATOM 569 C CA . GLU A 1 73 ? 4.452 1.578 9.367 1.00 63.75 73 GLU A CA 1
ATOM 570 C C . GLU A 1 73 ? 5.445 0.809 10.244 1.00 63.75 73 GLU A C 1
ATOM 572 O O . GLU A 1 73 ? 6.222 1.393 11.004 1.00 63.75 73 GLU A O 1
ATOM 577 N N . ASP A 1 74 ? 5.451 -0.518 10.133 1.00 59.62 74 ASP A N 1
ATOM 578 C CA . ASP A 1 74 ? 6.559 -1.305 10.666 1.00 59.62 74 ASP A CA 1
ATOM 579 C C . ASP A 1 74 ? 7.827 -0.965 9.876 1.00 59.62 74 ASP A C 1
ATOM 581 O O . ASP A 1 74 ? 7.996 -1.360 8.722 1.00 59.62 74 ASP A O 1
ATOM 585 N N . ARG A 1 75 ? 8.754 -0.235 10.506 1.00 54.59 75 ARG A N 1
ATOM 586 C CA . ARG A 1 75 ? 10.105 0.029 9.979 1.00 54.59 75 ARG A CA 1
ATOM 587 C C . ARG A 1 75 ? 10.988 -1.228 9.971 1.00 54.59 75 ARG A C 1
ATOM 589 O O . ARG A 1 75 ? 12.204 -1.104 10.114 1.00 54.59 75 ARG A O 1
ATOM 596 N N . ASP A 1 76 ? 10.424 -2.429 9.847 1.00 53.22 76 ASP A N 1
ATOM 597 C CA . ASP A 1 76 ? 11.240 -3.631 9.701 1.00 53.22 76 ASP A CA 1
ATOM 598 C C . ASP A 1 76 ? 11.642 -3.796 8.236 1.00 53.22 76 ASP A C 1
ATOM 600 O O . ASP A 1 76 ? 11.051 -4.499 7.415 1.00 53.22 76 ASP A O 1
ATOM 604 N N . ASP A 1 77 ? 12.671 -3.028 7.912 1.00 54.69 77 ASP A N 1
ATOM 605 C CA . ASP A 1 77 ? 13.289 -2.876 6.611 1.00 54.69 77 ASP A CA 1
ATOM 606 C C . ASP A 1 77 ? 14.213 -4.077 6.310 1.00 54.69 77 ASP A C 1
ATOM 608 O O . ASP A 1 77 ? 15.331 -3.908 5.804 1.00 54.69 77 ASP A O 1
ATOM 612 N N . ASN A 1 78 ? 13.756 -5.308 6.601 1.00 50.38 78 ASN A N 1
ATOM 613 C CA . ASN A 1 78 ? 14.393 -6.561 6.181 1.00 50.38 78 ASN A CA 1
ATOM 614 C C . ASN A 1 78 ? 14.198 -6.781 4.670 1.00 50.38 78 ASN A C 1
ATOM 616 O O . ASN A 1 78 ? 13.736 -7.821 4.199 1.00 50.38 78 ASN A O 1
ATOM 620 N N . GLN A 1 79 ? 14.534 -5.766 3.875 1.00 53.84 79 GLN A N 1
ATOM 621 C CA . GLN A 1 79 ? 14.717 -5.919 2.446 1.00 53.84 79 GLN A CA 1
ATOM 622 C C . GLN A 1 79 ? 15.983 -6.756 2.235 1.00 53.84 79 GLN A C 1
ATOM 624 O O . GLN A 1 79 ? 17.064 -6.330 2.662 1.00 53.84 79 GLN A O 1
ATOM 629 N N . PRO A 1 80 ? 15.906 -7.903 1.534 1.00 48.03 80 PRO A N 1
ATOM 630 C CA . PRO A 1 80 ? 17.099 -8.601 1.083 1.00 48.03 80 PRO A CA 1
ATOM 631 C C . PRO A 1 80 ? 18.058 -7.603 0.426 1.00 48.03 80 PRO A C 1
ATOM 633 O O . PRO A 1 80 ? 17.643 -6.827 -0.437 1.00 48.03 80 PRO A O 1
ATOM 636 N N . GLN A 1 81 ? 19.343 -7.631 0.795 1.00 53.56 81 GLN A N 1
ATOM 637 C CA . GLN A 1 81 ? 20.392 -6.722 0.283 1.00 53.56 81 GLN A CA 1
ATOM 638 C C . GLN A 1 81 ? 20.424 -6.633 -1.262 1.00 53.56 81 GLN A C 1
ATOM 640 O O . GLN A 1 81 ? 20.904 -5.661 -1.848 1.00 53.56 81 GLN A O 1
ATOM 645 N N . ILE A 1 82 ? 19.871 -7.654 -1.917 1.00 48.00 82 ILE A N 1
ATOM 646 C CA . ILE A 1 82 ? 19.623 -7.79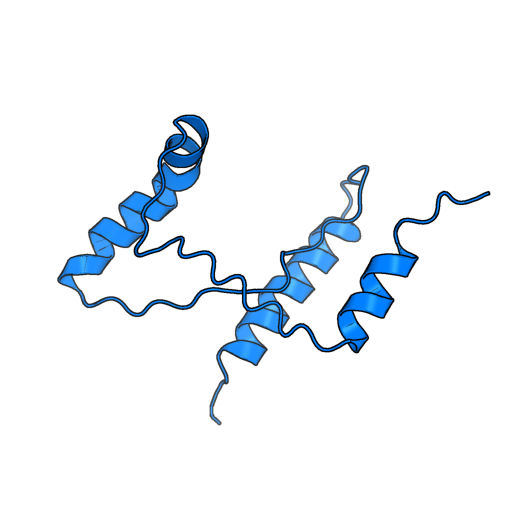3 -3.351 1.00 48.00 82 ILE A CA 1
ATOM 647 C C . ILE A 1 82 ? 18.746 -6.647 -3.908 1.00 48.00 82 ILE A C 1
ATOM 649 O O . ILE A 1 82 ? 19.066 -6.085 -4.955 1.00 48.00 82 ILE A O 1
ATOM 653 N N . TRP A 1 83 ? 17.696 -6.228 -3.191 1.00 48.88 83 TRP A N 1
ATOM 654 C CA . TRP A 1 83 ? 16.800 -5.135 -3.601 1.00 48.88 83 TRP A CA 1
ATOM 655 C C . TRP A 1 83 ? 17.431 -3.750 -3.407 1.00 48.88 83 TRP A C 1
ATOM 657 O O . TRP A 1 83 ? 17.272 -2.878 -4.262 1.00 48.88 83 TRP A O 1
ATOM 667 N N . ARG A 1 84 ? 18.275 -3.575 -2.376 1.00 47.38 84 ARG A N 1
ATOM 668 C CA . ARG A 1 84 ? 19.071 -2.344 -2.177 1.00 47.38 84 ARG A CA 1
ATOM 669 C C . ARG A 1 84 ? 20.093 -2.103 -3.296 1.00 47.38 84 ARG A C 1
ATOM 671 O O . ARG A 1 84 ? 20.476 -0.958 -3.535 1.00 47.38 84 ARG A O 1
ATOM 678 N N . ARG A 1 85 ? 20.570 -3.155 -3.977 1.00 44.53 85 ARG A N 1
ATOM 679 C CA . ARG A 1 85 ? 21.480 -3.027 -5.134 1.00 44.53 85 ARG A CA 1
ATOM 680 C C . ARG A 1 85 ? 20.752 -2.577 -6.402 1.00 44.53 85 ARG A C 1
ATOM 682 O O . ARG A 1 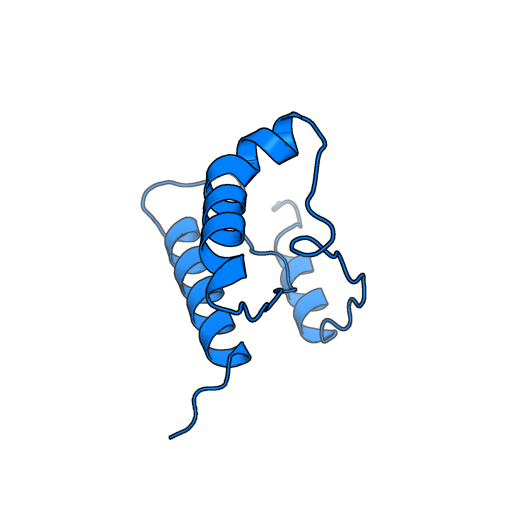85 ? 21.336 -1.834 -7.183 1.00 44.53 85 ARG A O 1
ATOM 689 N N . ARG A 1 86 ? 19.484 -2.966 -6.582 1.00 46.31 86 ARG A N 1
ATOM 690 C CA . ARG A 1 86 ? 18.701 -2.638 -7.78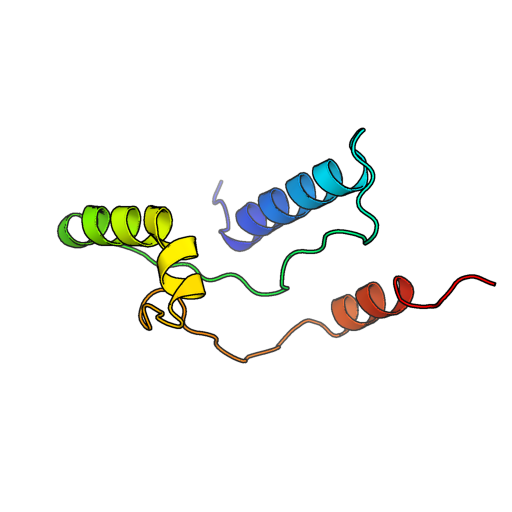6 1.00 46.31 86 ARG A CA 1
ATOM 691 C C . ARG A 1 86 ? 18.199 -1.190 -7.797 1.00 46.31 86 ARG A C 1
ATOM 693 O O . ARG A 1 86 ? 18.313 -0.538 -8.825 1.00 46.31 86 ARG A O 1
ATOM 700 N N . CYS A 1 87 ? 17.749 -0.653 -6.659 1.00 43.50 87 CYS A N 1
ATOM 701 C CA . CYS A 1 87 ? 17.274 0.739 -6.576 1.00 43.50 87 CYS A CA 1
ATOM 702 C C . CYS A 1 87 ? 18.393 1.791 -6.713 1.00 43.50 87 CYS A C 1
ATOM 704 O O . CYS A 1 87 ? 18.133 2.918 -7.124 1.00 43.50 87 CYS A O 1
ATOM 706 N N . ARG A 1 88 ? 19.651 1.440 -6.403 1.00 39.59 88 ARG A N 1
ATOM 707 C CA . ARG A 1 88 ? 20.796 2.366 -6.501 1.00 39.59 88 ARG A CA 1
ATOM 708 C C . ARG A 1 88 ? 21.267 2.619 -7.936 1.00 39.59 88 ARG A C 1
ATOM 710 O O . ARG A 1 88 ? 21.978 3.588 -8.166 1.00 39.59 88 ARG A O 1
ATOM 717 N N . HIS A 1 89 ? 20.890 1.765 -8.888 1.00 39.00 89 HIS A N 1
ATOM 718 C CA . HIS A 1 89 ? 21.322 1.883 -10.284 1.00 39.00 89 HIS A CA 1
ATOM 719 C C . HIS A 1 89 ? 20.369 2.725 -11.154 1.00 39.00 89 HIS A C 1
ATOM 721 O O . HIS A 1 89 ? 20.672 2.987 -12.309 1.00 39.00 89 HIS A O 1
ATOM 727 N N . THR A 1 90 ? 19.239 3.188 -10.609 1.00 45.12 90 THR A N 1
ATOM 728 C CA . THR A 1 90 ? 18.270 4.054 -11.312 1.00 45.12 90 THR A CA 1
ATOM 729 C C . THR A 1 90 ? 18.315 5.525 -10.881 1.00 45.12 90 THR A C 1
ATOM 731 O O . THR A 1 90 ? 17.478 6.302 -11.324 1.00 45.12 90 THR A O 1
ATOM 734 N N . LEU A 1 91 ? 19.276 5.928 -10.036 1.00 43.78 91 LEU A N 1
ATOM 735 C CA . LEU A 1 91 ? 19.444 7.318 -9.568 1.00 43.78 91 LEU A CA 1
ATOM 736 C C . LEU A 1 91 ? 20.868 7.869 -9.761 1.00 43.78 91 LEU A C 1
ATOM 738 O O . LEU A 1 91 ? 21.283 8.775 -9.043 1.00 43.78 91 LEU A O 1
ATOM 742 N N . LEU A 1 92 ? 21.630 7.347 -10.724 1.00 35.75 92 LEU A N 1
ATOM 743 C CA . LEU A 1 92 ? 22.801 8.075 -11.214 1.00 35.75 92 LEU A CA 1
ATOM 744 C C . LEU A 1 92 ? 22.340 9.029 -12.326 1.00 35.75 92 LEU A C 1
ATOM 746 O O . LEU A 1 92 ? 21.651 8.568 -13.239 1.00 35.75 92 LEU A O 1
ATOM 750 N N . PRO A 1 93 ? 22.675 10.334 -12.273 1.00 35.62 93 PRO A N 1
ATOM 751 C CA . PRO A 1 93 ? 22.493 11.196 -13.429 1.00 35.62 93 PRO A CA 1
ATOM 752 C C . PRO A 1 93 ? 23.355 10.626 -14.559 1.00 35.62 93 PRO A C 1
ATOM 754 O O . PRO A 1 93 ? 24.539 10.344 -14.368 1.00 35.62 93 PRO A O 1
ATOM 757 N N . ASN A 1 94 ? 22.725 10.377 -15.704 1.00 30.28 94 ASN A N 1
ATOM 758 C CA . ASN A 1 94 ? 23.426 9.976 -16.916 1.00 30.28 94 ASN A CA 1
ATOM 759 C C . ASN A 1 94 ? 24.442 11.078 -17.292 1.00 30.28 94 ASN A C 1
ATOM 761 O O . ASN A 1 94 ? 24.121 12.249 -17.059 1.00 30.28 94 ASN A O 1
ATOM 765 N N . PRO A 1 95 ? 25.629 10.753 -17.840 1.00 41.94 95 PRO A N 1
ATOM 766 C CA . PRO A 1 95 ? 26.431 11.754 -18.541 1.00 41.94 95 PRO A CA 1
ATOM 767 C C . PRO A 1 95 ? 25.645 12.415 -19.682 1.00 41.94 95 PRO A C 1
ATOM 769 O O . PRO A 1 95 ? 24.728 11.762 -20.244 1.00 41.94 95 PRO A O 1
#

Sequence (95 aa):
MWLALSDFVKEIKGSSAHHINHGAIKYPLAFVWQGGYGVFSFGGKQLDDAIAYVLNQKEHHARGTLNPALEHEDRDDNQPQIWRRRCRHTLLPNP

pLDDT: mean 78.37, std 18.76, range [30.28, 95.62]